Protein AF-A0A5A7N730-F1 (afdb_monomer_lite)

Secondary structure (DSSP, 8-state):
-HHHHHHHHHHHHHHHHHHHTTSS-TTSHHHHHHHHHHHHHHHHHHHHHHHHS--BTTB--HHHHHHHHHHHHHHHHHHHTHHHHHT-

pLDDT: mean 75.21, std 9.33, range [49.41, 90.69]

Radius of gyration: 15.88 Å; chains: 1; bounding box: 31×31×45 Å

Structure (mmCIF, N/CA/C/O backbone):
data_AF-A0A5A7N730-F1
#
_entry.id   AF-A0A5A7N730-F1
#
loop_
_atom_site.group_PDB
_atom_site.id
_atom_site.type_symbol
_atom_site.label_atom_id
_atom_site.label_alt_id
_atom_site.label_comp_id
_atom_site.label_asym_id
_atom_site.label_entity_id
_atom_site.label_seq_id
_atom_site.pdbx_PDB_ins_code
_atom_site.Cartn_x
_atom_site.Cartn_y
_atom_site.Cartn_z
_atom_site.occupancy
_atom_site.B_iso_or_equiv
_atom_site.auth_seq_id
_atom_site.auth_comp_id
_atom_site.auth_asym_id
_atom_site.auth_atom_id
_atom_site.pdbx_PDB_model_num
ATOM 1 N N . MET A 1 1 ? 14.927 8.480 -11.114 1.00 54.19 1 MET A N 1
ATOM 2 C CA . MET A 1 1 ? 13.452 8.686 -11.132 1.00 54.19 1 MET A CA 1
ATOM 3 C C . MET A 1 1 ? 12.703 7.507 -10.505 1.00 54.19 1 MET A C 1
ATOM 5 O O . MET A 1 1 ? 11.832 7.736 -9.679 1.00 54.19 1 MET A O 1
ATOM 9 N N . ILE A 1 2 ? 13.075 6.259 -10.817 1.00 63.78 2 ILE A N 1
ATOM 10 C CA . ILE A 1 2 ? 12.549 5.026 -10.189 1.00 63.78 2 ILE A CA 1
ATOM 11 C C . ILE A 1 2 ? 12.935 4.867 -8.709 1.00 63.78 2 ILE A C 1
ATOM 13 O O . ILE A 1 2 ? 12.174 4.299 -7.928 1.00 63.78 2 ILE A O 1
ATOM 17 N N . ASP A 1 3 ? 14.064 5.435 -8.288 1.00 73.56 3 ASP A N 1
ATOM 18 C CA . ASP A 1 3 ? 14.530 5.322 -6.900 1.00 73.56 3 ASP A CA 1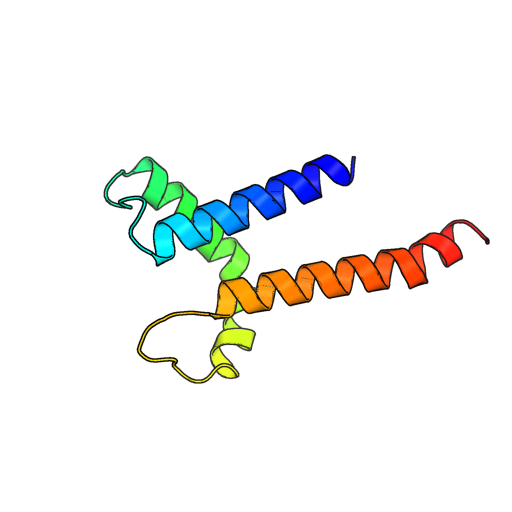
ATOM 19 C C . ASP A 1 3 ? 13.598 6.023 -5.910 1.00 73.56 3 ASP A C 1
ATOM 21 O O . ASP A 1 3 ? 13.332 5.504 -4.830 1.00 73.56 3 ASP A O 1
ATOM 25 N N . ILE A 1 4 ? 13.017 7.158 -6.307 1.00 78.44 4 ILE A N 1
ATOM 26 C CA . ILE A 1 4 ? 12.019 7.873 -5.500 1.00 78.44 4 ILE A CA 1
ATOM 27 C C . ILE A 1 4 ? 10.777 6.998 -5.299 1.00 78.44 4 ILE A C 1
ATOM 29 O O . ILE A 1 4 ? 10.238 6.931 -4.197 1.00 78.44 4 ILE A O 1
ATOM 33 N N . TYR A 1 5 ? 10.352 6.278 -6.338 1.00 72.38 5 TYR A N 1
ATOM 34 C CA . TYR A 1 5 ? 9.204 5.379 -6.257 1.00 72.38 5 TYR A CA 1
ATOM 35 C C . TYR A 1 5 ? 9.472 4.192 -5.320 1.00 72.38 5 TYR A C 1
ATOM 37 O O . TYR A 1 5 ? 8.612 3.837 -4.517 1.00 72.38 5 TYR A O 1
ATOM 45 N N . LYS A 1 6 ? 10.691 3.631 -5.351 1.00 72.94 6 LYS A N 1
ATOM 46 C CA . LYS A 1 6 ? 11.139 2.602 -4.397 1.00 72.94 6 LYS A CA 1
ATOM 47 C C . LYS A 1 6 ? 11.102 3.101 -2.953 1.00 72.94 6 LYS A C 1
ATOM 49 O O . LYS A 1 6 ? 10.557 2.415 -2.092 1.00 72.94 6 LYS A O 1
ATOM 54 N N . TRP A 1 7 ? 11.626 4.297 -2.689 1.00 82.12 7 TRP A N 1
ATOM 55 C CA . TRP A 1 7 ? 11.606 4.878 -1.344 1.00 82.12 7 TRP A CA 1
ATOM 56 C C . TRP A 1 7 ? 10.185 5.157 -0.843 1.00 82.12 7 TRP A C 1
ATOM 58 O O . TRP A 1 7 ? 9.883 4.857 0.310 1.00 82.12 7 TRP A O 1
ATOM 68 N N . LEU A 1 8 ? 9.286 5.640 -1.706 1.00 79.62 8 LEU A N 1
ATOM 69 C CA . LEU A 1 8 ? 7.871 5.827 -1.362 1.00 79.62 8 LEU A CA 1
ATOM 70 C C . LEU A 1 8 ? 7.177 4.504 -1.015 1.00 79.62 8 LEU A C 1
ATOM 72 O O . LEU A 1 8 ? 6.414 4.446 -0.052 1.00 79.62 8 LEU A O 1
ATOM 76 N N . LEU A 1 9 ? 7.479 3.435 -1.756 1.00 74.81 9 LEU A N 1
ATOM 77 C CA . LEU A 1 9 ? 6.970 2.091 -1.481 1.00 74.81 9 LEU A CA 1
ATOM 78 C C . LEU A 1 9 ? 7.459 1.574 -0.125 1.00 74.81 9 LEU A C 1
ATOM 80 O O . LEU A 1 9 ? 6.655 1.102 0.670 1.00 74.81 9 LEU A O 1
ATOM 84 N N . ILE A 1 10 ? 8.750 1.727 0.178 1.00 78.38 10 ILE A N 1
ATOM 85 C CA . ILE A 1 10 ? 9.322 1.331 1.473 1.00 78.38 10 ILE A CA 1
ATOM 86 C C . ILE A 1 10 ? 8.653 2.098 2.623 1.00 78.38 10 ILE A C 1
ATOM 88 O O . ILE A 1 10 ? 8.245 1.488 3.611 1.00 78.38 10 ILE A O 1
ATOM 92 N N . ILE A 1 11 ? 8.477 3.415 2.484 1.00 81.69 11 ILE A N 1
ATOM 93 C CA . ILE A 1 11 ? 7.802 4.244 3.495 1.00 81.69 11 ILE A CA 1
ATOM 94 C C . ILE A 1 11 ? 6.35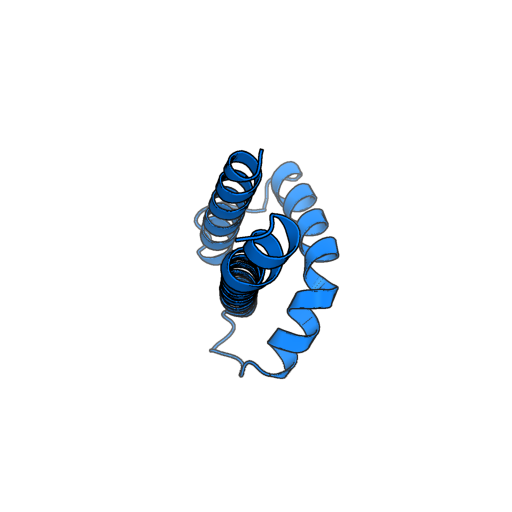3 3.783 3.698 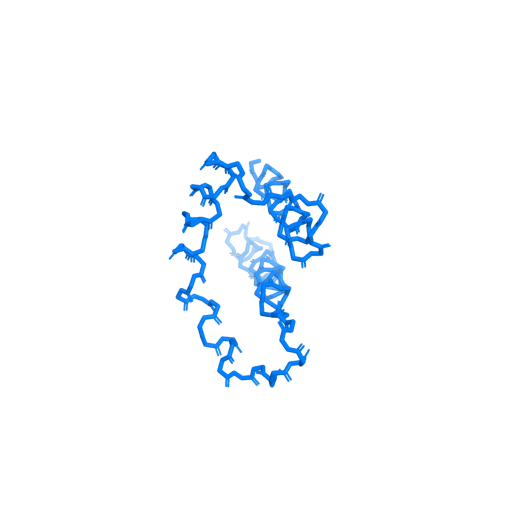1.00 81.69 11 ILE A C 1
ATOM 96 O O . ILE A 1 11 ? 5.900 3.669 4.836 1.00 81.69 11 ILE A O 1
ATOM 100 N N . TRP A 1 12 ? 5.630 3.471 2.619 1.00 79.69 12 TRP A N 1
ATOM 101 C CA . TRP A 1 12 ? 4.253 2.979 2.693 1.00 79.69 12 TRP A CA 1
ATOM 102 C C . TRP A 1 12 ? 4.143 1.650 3.455 1.00 79.69 12 TRP A C 1
ATOM 104 O O . TRP A 1 12 ? 3.260 1.493 4.296 1.00 79.69 12 TRP A O 1
ATOM 114 N N . VAL A 1 13 ? 5.072 0.720 3.224 1.00 80.50 13 VAL A N 1
ATOM 115 C CA . VAL A 1 13 ? 5.116 -0.581 3.915 1.00 80.50 13 VAL A CA 1
ATOM 116 C C . VAL A 1 13 ? 5.371 -0.410 5.402 1.00 80.50 13 VAL A C 1
ATOM 118 O O . VAL A 1 13 ? 4.662 -0.990 6.224 1.00 80.50 13 VAL A O 1
ATOM 121 N N . ILE A 1 14 ? 6.349 0.428 5.748 1.00 79.94 14 ILE A N 1
ATOM 122 C CA . ILE A 1 14 ? 6.671 0.736 7.141 1.00 79.94 14 ILE A CA 1
ATOM 123 C C . ILE A 1 14 ? 5.450 1.364 7.825 1.00 79.94 14 ILE A C 1
ATOM 125 O O . ILE A 1 14 ? 5.053 0.907 8.893 1.00 79.94 14 ILE A O 1
ATOM 129 N N . MET A 1 15 ? 4.787 2.337 7.192 1.00 72.00 15 MET A N 1
ATOM 130 C CA . MET A 1 15 ? 3.565 2.952 7.728 1.00 72.00 15 MET A CA 1
ATOM 131 C C . MET A 1 15 ? 2.418 1.945 7.897 1.00 72.00 15 MET A C 1
ATOM 133 O O . MET A 1 15 ? 1.738 1.961 8.923 1.00 72.00 15 MET A O 1
ATOM 137 N N . SER A 1 16 ? 2.225 1.034 6.936 1.00 62.06 16 SER A N 1
ATOM 138 C CA . SER A 1 16 ? 1.217 -0.029 7.021 1.00 62.06 16 SER A CA 1
ATOM 139 C C . SER A 1 16 ? 1.458 -0.945 8.220 1.00 62.06 16 SER A C 1
ATOM 141 O O . SER A 1 16 ? 0.502 -1.320 8.896 1.00 62.06 16 SER A O 1
ATOM 143 N N . TRP A 1 17 ? 2.709 -1.309 8.499 1.00 76.19 17 TRP A N 1
ATOM 144 C CA . TRP A 1 17 ? 3.055 -2.132 9.659 1.00 76.19 17 TRP A CA 1
ATOM 145 C C . TRP A 1 17 ? 2.910 -1.376 10.971 1.00 76.19 17 TRP A C 1
ATOM 147 O O . TRP A 1 17 ? 2.367 -1.922 11.927 1.00 76.19 17 TRP A O 1
ATOM 157 N N . LEU A 1 18 ? 3.322 -0.110 11.010 1.00 71.44 18 LEU A N 1
ATOM 158 C CA . LEU A 1 18 ? 3.165 0.721 12.199 1.00 71.44 18 LEU A CA 1
ATOM 159 C C . LEU A 1 18 ? 1.689 0.885 12.598 1.00 71.44 18 LEU A C 1
ATOM 161 O O . LEU A 1 18 ? 1.375 0.882 13.785 1.00 71.44 18 LEU A O 1
ATOM 165 N N . VAL A 1 19 ? 0.770 0.968 11.632 1.00 63.81 19 VAL A N 1
ATOM 166 C CA . VAL A 1 19 ? -0.673 0.983 11.918 1.00 63.81 19 VAL A CA 1
ATOM 167 C C . VAL A 1 19 ? -1.200 -0.412 12.276 1.00 63.81 19 VAL A C 1
ATOM 169 O O . VAL A 1 19 ? -1.932 -0.548 13.252 1.00 63.81 19 VAL A O 1
ATOM 172 N N . SER A 1 20 ? -0.805 -1.457 11.540 1.00 57.81 20 SER A N 1
ATOM 173 C CA . SER A 1 20 ? -1.288 -2.834 11.760 1.00 57.81 20 SER A CA 1
ATOM 174 C C . SER A 1 20 ? -0.884 -3.401 13.130 1.00 57.81 20 SER A C 1
ATOM 176 O O . SER A 1 20 ? -1.663 -4.096 13.777 1.00 57.81 20 SER A O 1
ATOM 178 N N . PHE A 1 21 ? 0.300 -3.034 13.630 1.00 58.97 21 PHE A N 1
ATOM 179 C CA . PHE A 1 21 ? 0.772 -3.403 14.969 1.00 58.97 21 PHE A CA 1
ATOM 180 C C . PHE A 1 21 ? 0.335 -2.426 16.074 1.00 58.97 21 PHE A C 1
ATOM 182 O O . PHE A 1 21 ? 0.838 -2.518 17.192 1.00 58.97 21 PHE A O 1
ATOM 189 N N . ASN A 1 22 ? -0.579 -1.485 15.791 1.00 55.88 22 ASN A N 1
ATOM 190 C CA . ASN A 1 22 ? -1.015 -0.442 16.733 1.00 55.88 22 ASN A CA 1
ATOM 191 C C . ASN A 1 22 ? 0.141 0.405 17.316 1.00 55.88 22 ASN A C 1
ATOM 193 O O . ASN A 1 22 ? 0.017 0.990 18.391 1.00 55.88 22 ASN A O 1
ATOM 197 N N . VAL A 1 23 ? 1.265 0.513 16.601 1.00 51.31 23 VAL A N 1
ATOM 198 C CA . VAL A 1 23 ? 2.401 1.368 16.989 1.00 51.31 23 VAL A CA 1
ATOM 199 C C . VAL A 1 23 ? 2.049 2.846 16.792 1.00 51.31 23 VAL A C 1
ATOM 201 O O . VAL A 1 23 ? 2.506 3.699 17.550 1.00 51.31 23 VAL A O 1
ATOM 204 N N . ILE A 1 24 ? 1.200 3.158 15.803 1.00 49.41 24 ILE A N 1
ATOM 205 C CA . ILE A 1 24 ? 0.645 4.498 15.574 1.00 49.41 24 ILE A CA 1
ATOM 206 C C . ILE A 1 24 ? -0.871 4.459 15.751 1.00 49.41 24 ILE A C 1
ATOM 208 O O . ILE A 1 24 ? -1.569 3.658 15.134 1.00 49.41 24 I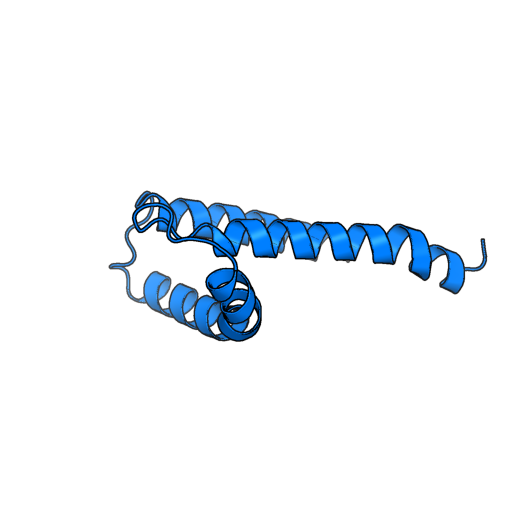LE A O 1
ATOM 212 N N . ASN A 1 25 ? -1.386 5.383 16.557 1.00 50.81 25 ASN A N 1
ATOM 213 C CA . ASN A 1 25 ? -2.804 5.482 16.855 1.00 50.81 25 ASN A CA 1
ATOM 214 C C . ASN A 1 25 ? -3.551 6.275 15.760 1.00 50.81 25 ASN A C 1
ATOM 216 O O . ASN A 1 25 ? -3.329 7.474 15.576 1.00 50.81 25 ASN A O 1
ATOM 220 N N . THR A 1 26 ? -4.470 5.622 15.045 1.00 53.84 26 THR A N 1
ATOM 221 C CA . THR A 1 26 ? -5.302 6.220 13.978 1.00 53.84 26 THR A CA 1
ATOM 222 C C . THR A 1 26 ? -6.376 7.185 14.489 1.00 53.84 26 THR A C 1
ATOM 224 O O . THR A 1 26 ? -7.125 7.738 13.687 1.00 53.84 26 THR A O 1
ATOM 227 N N . HIS A 1 27 ? -6.444 7.433 15.802 1.00 57.16 27 HIS A N 1
ATOM 228 C CA . HIS A 1 27 ? -7.326 8.439 16.404 1.00 57.16 27 HIS A CA 1
ATOM 229 C C . HIS A 1 27 ? -7.034 9.878 15.943 1.00 57.16 27 HIS A C 1
ATOM 231 O O . HIS A 1 27 ? -7.871 10.760 16.125 1.00 57.16 27 HIS A O 1
ATOM 237 N N . ASN A 1 28 ? -5.875 10.141 15.330 1.00 67.19 28 ASN A N 1
ATOM 238 C CA . ASN A 1 28 ? -5.607 11.429 14.698 1.00 67.19 28 ASN A CA 1
ATOM 239 C C . ASN A 1 28 ? -6.332 11.525 13.340 1.00 67.19 28 ASN A C 1
ATOM 241 O O . ASN A 1 28 ? -6.099 10.719 12.437 1.00 67.19 28 ASN A O 1
ATOM 245 N N . GLN A 1 29 ? -7.177 12.548 13.178 1.00 76.25 29 GLN A N 1
ATOM 246 C CA . GLN A 1 29 ? -8.012 12.773 11.991 1.00 76.25 29 GLN A CA 1
ATOM 247 C C . GLN A 1 29 ? -7.202 12.858 10.684 1.00 76.25 29 GLN A C 1
ATOM 249 O O . GLN A 1 29 ? -7.664 12.402 9.634 1.00 76.25 29 GLN A O 1
ATOM 254 N N . PHE A 1 30 ? -5.970 13.373 10.744 1.00 77.25 30 PHE A N 1
ATOM 255 C CA . PHE A 1 30 ? -5.061 13.402 9.598 1.00 77.25 30 PHE A CA 1
ATOM 256 C C . PHE A 1 30 ? -4.627 11.989 9.184 1.00 77.25 30 PHE A C 1
ATOM 258 O O . PHE A 1 30 ? -4.747 11.614 8.017 1.00 77.25 30 PHE A O 1
ATOM 265 N N . VAL A 1 31 ? -4.207 11.170 10.154 1.00 69.31 31 VAL A N 1
ATOM 266 C CA . VAL A 1 31 ? -3.789 9.777 9.926 1.00 69.31 31 VAL A CA 1
ATOM 267 C C . VAL A 1 31 ? -4.957 8.954 9.381 1.00 69.31 31 VAL A C 1
ATOM 269 O O . VAL A 1 31 ? -4.797 8.254 8.385 1.00 69.31 31 VAL A O 1
ATOM 272 N N . GLY A 1 32 ? -6.155 9.095 9.957 1.00 75.94 32 GLY A N 1
ATOM 273 C CA . GLY A 1 32 ? -7.360 8.421 9.464 1.00 75.94 32 GLY A CA 1
ATOM 274 C C . GLY A 1 32 ? -7.732 8.800 8.024 1.00 75.94 32 GLY A C 1
ATOM 275 O O . GLY A 1 32 ? -8.140 7.939 7.244 1.00 75.94 32 GLY A O 1
ATOM 276 N N . THR A 1 33 ? -7.548 10.067 7.635 1.00 79.94 33 THR A N 1
ATOM 277 C CA . THR A 1 33 ? -7.823 10.541 6.265 1.00 79.94 33 THR A CA 1
ATOM 278 C C . THR A 1 33 ? -6.846 9.939 5.256 1.00 79.94 33 THR A C 1
ATOM 280 O O . THR A 1 33 ? -7.271 9.410 4.227 1.00 79.94 33 THR A O 1
ATOM 283 N N . VAL A 1 34 ? -5.547 9.953 5.569 1.00 75.38 34 VAL A N 1
ATOM 284 C CA . VAL A 1 34 ? -4.505 9.354 4.720 1.00 75.38 34 VAL A CA 1
ATOM 285 C C . VAL A 1 34 ? -4.716 7.846 4.588 1.00 75.38 34 VAL A C 1
ATOM 287 O O . VAL A 1 34 ? -4.696 7.317 3.478 1.00 75.38 34 VAL A O 1
ATOM 290 N N . MET A 1 35 ? -4.999 7.153 5.691 1.00 69.12 35 MET A N 1
ATOM 291 C CA . MET A 1 35 ? -5.259 5.711 5.678 1.00 69.12 35 MET A CA 1
ATOM 292 C C . MET A 1 35 ? -6.492 5.351 4.841 1.00 69.12 35 MET A C 1
ATOM 294 O O . MET A 1 35 ? -6.428 4.425 4.037 1.00 69.12 35 MET A O 1
ATOM 298 N N . ASN A 1 36 ? -7.591 6.103 4.958 1.00 79.19 36 ASN A N 1
ATOM 299 C CA . ASN A 1 36 ? -8.789 5.883 4.140 1.00 79.19 36 ASN A CA 1
ATOM 300 C C . ASN A 1 36 ? -8.535 6.104 2.646 1.00 79.19 36 ASN A C 1
ATOM 302 O O . ASN A 1 36 ? -9.051 5.359 1.811 1.00 79.19 36 ASN A O 1
ATOM 306 N N . PHE A 1 37 ? -7.748 7.121 2.298 1.00 82.88 37 PHE A N 1
ATOM 307 C CA . PHE A 1 37 ? -7.354 7.372 0.917 1.00 82.88 37 PHE A CA 1
ATOM 308 C C . PHE A 1 37 ? -6.523 6.210 0.352 1.00 82.88 37 PHE A C 1
ATOM 310 O O . PHE A 1 37 ? -6.863 5.660 -0.697 1.00 82.88 37 PHE A O 1
ATOM 317 N N . LEU A 1 38 ? -5.492 5.778 1.084 1.00 73.00 38 LEU A N 1
ATOM 318 C CA . LEU A 1 38 ? -4.646 4.646 0.699 1.00 73.00 38 LEU A CA 1
ATOM 319 C C . LEU A 1 38 ? -5.448 3.346 0.586 1.00 73.00 38 LEU A C 1
ATOM 321 O O . LEU A 1 38 ? -5.262 2.588 -0.366 1.00 73.00 38 LEU A O 1
ATOM 325 N N . TYR A 1 39 ? -6.379 3.107 1.511 1.00 79.94 39 TYR A N 1
ATOM 326 C CA . TYR A 1 39 ? -7.270 1.953 1.468 1.00 79.94 39 TYR A CA 1
ATOM 327 C C . TYR A 1 39 ? -8.112 1.942 0.191 1.00 79.94 39 TYR A C 1
ATOM 329 O O . TYR A 1 39 ? -8.142 0.940 -0.511 1.00 79.94 39 TYR A O 1
ATOM 337 N N . ARG A 1 40 ? -8.749 3.063 -0.165 1.00 83.88 40 ARG A N 1
ATOM 338 C CA . ARG A 1 40 ? -9.598 3.152 -1.368 1.00 83.88 40 ARG A CA 1
ATOM 339 C C . ARG A 1 40 ? -8.836 2.878 -2.661 1.00 83.88 40 ARG A C 1
ATOM 341 O O . ARG A 1 40 ? -9.400 2.292 -3.577 1.00 83.88 40 ARG A O 1
ATOM 348 N N . ILE A 1 41 ? -7.574 3.294 -2.733 1.00 82.94 41 ILE A N 1
ATOM 349 C CA . ILE A 1 41 ? -6.724 3.060 -3.907 1.00 82.94 41 ILE A CA 1
ATOM 350 C C . ILE A 1 41 ? -6.252 1.607 -3.969 1.00 82.94 41 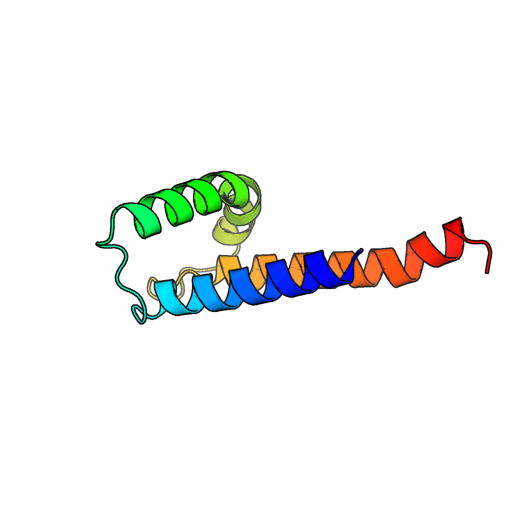ILE A C 1
ATOM 352 O O . ILE A 1 41 ? -6.165 1.034 -5.051 1.00 82.94 41 ILE A O 1
ATOM 356 N N . THR A 1 42 ? -5.943 1.008 -2.820 1.00 80.44 42 THR A N 1
ATOM 357 C CA . THR A 1 42 ? -5.390 -0.351 -2.758 1.00 80.44 42 THR A CA 1
ATOM 358 C C . THR A 1 42 ? -6.460 -1.444 -2.714 1.00 80.44 42 THR A C 1
ATOM 360 O O . THR A 1 42 ? -6.164 -2.578 -3.083 1.00 80.44 42 THR A O 1
ATOM 363 N N . GLU A 1 43 ? -7.708 -1.130 -2.345 1.00 86.94 43 GLU A N 1
ATOM 364 C CA . GLU A 1 43 ? -8.812 -2.097 -2.229 1.00 86.94 43 GLU A CA 1
ATOM 365 C C . GLU A 1 43 ? -9.014 -2.953 -3.487 1.00 86.94 43 GLU A C 1
ATOM 367 O O . GLU A 1 43 ? -9.050 -4.173 -3.326 1.00 86.94 43 GLU A O 1
ATOM 372 N N . PRO A 1 44 ? -9.048 -2.408 -4.721 1.00 90.56 44 PRO A N 1
ATOM 373 C CA . PRO A 1 44 ? -9.309 -3.223 -5.908 1.00 90.56 44 PRO A CA 1
ATOM 374 C C . PRO A 1 44 ? -8.258 -4.318 -6.129 1.00 90.56 44 PRO A C 1
ATOM 376 O O . PRO A 1 44 ? -8.576 -5.385 -6.652 1.00 90.56 44 PRO A O 1
ATOM 379 N N . ALA A 1 45 ? -7.016 -4.070 -5.698 1.00 86.56 45 ALA A N 1
ATOM 380 C CA . ALA A 1 45 ? -5.915 -5.027 -5.759 1.00 86.56 45 ALA A CA 1
ATOM 381 C C . ALA A 1 45 ? -5.864 -5.949 -4.527 1.00 86.56 45 ALA A C 1
ATOM 383 O O . ALA A 1 45 ? -5.540 -7.128 -4.650 1.00 86.56 45 ALA A O 1
ATOM 384 N N . LEU A 1 46 ? -6.225 -5.447 -3.341 1.00 84.19 46 LEU A N 1
ATOM 385 C CA . LEU A 1 46 ? -6.269 -6.229 -2.100 1.00 84.19 46 LEU A CA 1
ATOM 386 C C . LEU A 1 46 ? -7.458 -7.192 -2.046 1.00 84.19 46 LEU A C 1
ATOM 388 O O . LEU A 1 46 ? -7.336 -8.286 -1.501 1.00 84.19 46 LEU A O 1
ATOM 392 N N . ARG A 1 47 ? -8.610 -6.821 -2.612 1.00 89.19 47 ARG A N 1
ATOM 393 C CA . ARG A 1 47 ? -9.843 -7.619 -2.604 1.00 89.19 47 ARG A CA 1
ATOM 394 C C . ARG A 1 47 ? -9.668 -9.026 -3.190 1.00 89.19 47 ARG A C 1
ATOM 396 O O . ARG A 1 47 ? -10.127 -9.966 -2.542 1.00 89.19 47 ARG A O 1
ATOM 403 N N . PRO A 1 48 ? -9.043 -9.233 -4.366 1.00 88.88 48 PRO A N 1
ATOM 404 C CA . PRO A 1 48 ? -8.797 -10.582 -4.870 1.00 88.88 48 PRO A CA 1
ATOM 405 C C . PRO A 1 48 ? -7.808 -11.361 -3.994 1.00 88.88 48 PRO A C 1
ATOM 407 O O . PRO A 1 48 ? -8.010 -12.553 -3.795 1.00 88.88 48 PRO A O 1
ATOM 410 N N . ILE A 1 49 ? -6.803 -10.702 -3.409 1.00 87.94 49 ILE A N 1
ATOM 411 C CA . ILE A 1 49 ? -5.827 -11.350 -2.518 1.00 87.94 49 ILE A CA 1
ATOM 412 C C . ILE A 1 49 ? -6.520 -11.848 -1.244 1.00 87.94 49 ILE A C 1
ATOM 414 O O . ILE A 1 49 ? -6.402 -13.021 -0.901 1.00 87.94 49 ILE A O 1
ATOM 418 N N . ARG A 1 50 ? -7.338 -11.002 -0.606 1.00 88.06 50 ARG A N 1
ATOM 419 C CA . ARG A 1 50 ? -8.135 -11.349 0.585 1.00 88.06 50 ARG A CA 1
ATOM 420 C C . ARG A 1 50 ? -9.102 -12.510 0.361 1.00 88.06 50 ARG A C 1
ATOM 422 O O . ARG A 1 50 ? -9.468 -13.183 1.311 1.00 88.06 50 ARG A O 1
ATOM 429 N N . ARG A 1 51 ? -9.546 -12.741 -0.878 1.00 88.12 51 ARG A N 1
ATOM 430 C CA . ARG A 1 51 ? -10.405 -13.892 -1.212 1.00 88.12 51 ARG A CA 1
ATOM 431 C C . ARG A 1 51 ? -9.648 -15.219 -1.232 1.00 88.12 51 ARG A C 1
ATOM 433 O O . ARG A 1 51 ? -10.284 -16.260 -1.134 1.00 88.12 51 ARG A O 1
ATOM 440 N N . ILE A 1 52 ? -8.332 -15.178 -1.420 1.00 90.69 52 ILE A N 1
ATOM 441 C CA . ILE A 1 52 ? -7.469 -16.361 -1.529 1.00 90.69 52 ILE A CA 1
ATOM 442 C C . ILE A 1 52 ? -6.782 -16.637 -0.190 1.00 90.69 52 ILE A C 1
ATOM 444 O O . ILE A 1 52 ? -6.555 -17.790 0.171 1.00 90.69 52 ILE A O 1
ATOM 448 N N . VAL A 1 53 ? -6.447 -15.578 0.544 1.00 83.94 53 VAL A N 1
ATOM 449 C CA . VAL A 1 53 ? -5.778 -15.671 1.836 1.00 83.94 53 VAL A CA 1
ATOM 450 C C . VAL A 1 53 ? -6.771 -16.149 2.903 1.00 83.94 53 VAL A C 1
ATOM 452 O O . VAL A 1 53 ? -7.789 -15.489 3.112 1.00 83.94 53 VAL A O 1
ATOM 455 N N . PRO A 1 54 ? -6.496 -17.269 3.595 1.00 80.38 54 PRO A N 1
ATOM 456 C CA . PRO A 1 54 ? -7.304 -17.697 4.729 1.00 80.38 54 PRO A CA 1
ATOM 457 C C . PRO A 1 54 ? -7.168 -16.706 5.889 1.00 80.38 54 PRO A C 1
ATOM 459 O O . PRO A 1 54 ? -6.111 -16.108 6.083 1.00 80.38 54 PRO A O 1
ATOM 462 N N . ASP A 1 55 ? -8.234 -16.543 6.669 1.00 78.38 55 ASP A N 1
ATOM 463 C CA . ASP A 1 55 ? -8.253 -15.610 7.795 1.00 78.38 55 ASP A CA 1
ATOM 464 C C . ASP A 1 55 ? -7.274 -16.071 8.893 1.00 78.38 55 ASP A C 1
ATOM 466 O O . ASP A 1 55 ? -7.488 -17.087 9.559 1.00 78.38 55 ASP A O 1
ATOM 470 N N . LEU A 1 56 ? -6.159 -15.351 9.056 1.00 80.50 56 LEU A N 1
ATOM 471 C CA . LEU A 1 56 ? -5.081 -15.687 9.993 1.00 80.50 56 LEU A CA 1
ATOM 472 C C . LEU A 1 56 ? -5.338 -15.072 11.374 1.00 80.50 56 LEU A C 1
ATOM 474 O O . LEU A 1 56 ? -4.521 -14.318 11.902 1.00 80.50 56 LEU A O 1
ATOM 478 N N . GLY A 1 57 ? -6.501 -15.373 11.953 1.00 75.56 57 GLY A N 1
ATOM 479 C CA . GLY A 1 57 ? -6.863 -14.900 13.290 1.00 75.56 57 GLY A CA 1
ATOM 480 C C . GLY A 1 57 ? -7.081 -13.385 13.368 1.00 75.56 57 GLY A C 1
ATOM 481 O O . GLY A 1 57 ? -6.702 -12.768 14.361 1.00 75.56 57 GLY A O 1
ATOM 482 N N . GLY A 1 58 ? -7.665 -12.779 12.326 1.00 75.12 58 GLY A N 1
ATOM 483 C CA . GLY A 1 58 ? -7.980 -11.347 12.287 1.00 75.12 58 GLY A CA 1
ATOM 484 C C . GLY A 1 58 ? -6.817 -10.438 11.875 1.00 75.12 58 GLY A C 1
ATOM 485 O O . GLY A 1 58 ? -6.986 -9.219 11.828 1.00 75.12 58 GLY A O 1
ATOM 486 N N . ILE A 1 59 ? -5.649 -11.004 11.553 1.00 76.75 59 ILE A N 1
ATOM 487 C CA . ILE A 1 59 ? -4.512 -10.258 11.004 1.00 76.75 59 ILE A CA 1
ATOM 488 C C . ILE A 1 59 ? -4.599 -10.273 9.476 1.00 76.75 59 ILE A C 1
ATOM 490 O O . ILE A 1 59 ? -4.431 -11.313 8.837 1.00 76.75 59 ILE A O 1
ATOM 494 N N . ASP A 1 60 ? -4.806 -9.102 8.872 1.00 76.38 60 ASP A N 1
ATOM 495 C CA . ASP A 1 60 ? -4.799 -8.968 7.416 1.00 76.38 60 ASP A CA 1
ATOM 496 C C . ASP A 1 60 ? -3.359 -8.946 6.876 1.00 76.38 60 ASP A C 1
ATOM 498 O O . ASP A 1 60 ? -2.677 -7.919 6.907 1.00 76.38 60 ASP A O 1
ATOM 502 N N . ILE A 1 61 ? -2.894 -10.085 6.356 1.00 80.50 61 ILE A N 1
ATOM 503 C CA . ILE A 1 61 ? -1.584 -10.206 5.692 1.00 80.50 61 ILE A CA 1
ATOM 504 C C . ILE A 1 61 ? -1.613 -9.813 4.205 1.00 80.50 61 ILE A C 1
ATOM 506 O O . ILE A 1 61 ? -0.569 -9.763 3.551 1.00 80.50 61 ILE A O 1
ATOM 510 N N . SER A 1 62 ? -2.789 -9.510 3.651 1.00 81.56 62 SER A N 1
ATOM 511 C CA . SER A 1 62 ? -2.957 -9.161 2.233 1.00 81.56 62 SER A CA 1
ATOM 512 C C . SER A 1 62 ? -2.116 -7.958 1.784 1.00 81.56 62 SER A C 1
ATOM 514 O O . SER A 1 62 ? -1.592 -8.008 0.670 1.00 81.56 62 SER A O 1
ATOM 516 N N . PRO A 1 63 ? -1.904 -6.906 2.608 1.00 74.62 63 PRO A N 1
ATOM 517 C CA . PRO A 1 63 ? -1.002 -5.806 2.264 1.00 74.62 63 PRO A CA 1
ATOM 518 C C . PRO A 1 63 ? 0.444 -6.256 2.025 1.00 74.62 63 PRO A C 1
ATOM 520 O O . PRO A 1 63 ? 1.089 -5.774 1.094 1.00 74.62 63 PRO A O 1
ATOM 523 N N . LEU A 1 64 ? 0.943 -7.215 2.814 1.00 79.25 64 LEU A N 1
ATOM 524 C CA . LEU A 1 64 ? 2.290 -7.765 2.643 1.00 79.25 64 LEU A CA 1
ATOM 525 C C . LEU A 1 64 ? 2.397 -8.578 1.348 1.00 79.25 64 LEU A C 1
ATOM 527 O O . LEU A 1 64 ? 3.372 -8.450 0.611 1.00 79.25 64 LEU A O 1
ATOM 531 N N . ILE A 1 65 ? 1.379 -9.379 1.037 1.00 80.12 65 ILE A N 1
ATOM 532 C CA . ILE A 1 65 ? 1.339 -10.161 -0.204 1.00 80.12 65 ILE A CA 1
ATOM 533 C C . ILE A 1 65 ? 1.280 -9.243 -1.429 1.00 80.12 65 ILE A C 1
ATOM 535 O O . ILE A 1 65 ? 2.016 -9.458 -2.393 1.00 80.12 65 ILE A O 1
ATOM 539 N N . LEU A 1 66 ? 0.453 -8.193 -1.387 1.00 80.62 66 LEU A N 1
ATOM 540 C CA . LEU A 1 66 ? 0.367 -7.217 -2.474 1.00 80.62 66 LEU A CA 1
ATOM 541 C C . LEU A 1 66 ? 1.718 -6.533 -2.717 1.00 80.62 66 LEU A C 1
ATOM 543 O O . LEU A 1 66 ? 2.131 -6.379 -3.864 1.00 80.62 66 LEU A O 1
ATOM 547 N N . LEU A 1 67 ? 2.432 -6.175 -1.648 1.00 75.50 67 LEU A N 1
ATOM 548 C CA . LEU A 1 67 ? 3.771 -5.602 -1.745 1.00 75.50 67 LEU A CA 1
ATOM 549 C C . LEU A 1 67 ? 4.755 -6.536 -2.467 1.00 75.50 67 LEU A C 1
ATOM 551 O O . LEU A 1 67 ? 5.503 -6.088 -3.338 1.00 75.50 67 LEU A O 1
ATOM 555 N N . LEU A 1 68 ? 4.772 -7.819 -2.098 1.00 76.38 68 LEU A N 1
ATOM 556 C CA . LEU A 1 68 ? 5.659 -8.811 -2.711 1.00 76.38 68 LEU A CA 1
ATOM 557 C C . LEU A 1 68 ? 5.329 -9.017 -4.195 1.00 76.38 68 LEU A C 1
ATOM 559 O O . LEU A 1 68 ? 6.242 -9.076 -5.017 1.00 76.38 68 LEU A O 1
ATOM 563 N N . LEU A 1 69 ? 4.041 -9.047 -4.555 1.00 80.00 69 LEU A N 1
ATOM 564 C CA . LEU A 1 69 ? 3.593 -9.123 -5.949 1.00 80.00 69 LEU A CA 1
ATOM 565 C C . LEU A 1 69 ? 4.064 -7.921 -6.771 1.00 80.00 69 LEU A C 1
ATOM 567 O O . LEU A 1 69 ? 4.575 -8.094 -7.875 1.00 80.00 69 LEU A O 1
ATOM 571 N N . VAL A 1 70 ? 3.941 -6.706 -6.233 1.00 77.06 70 VAL A N 1
ATOM 572 C CA . VAL A 1 70 ? 4.411 -5.492 -6.916 1.00 77.06 70 VAL A CA 1
ATOM 573 C C . VAL A 1 70 ? 5.928 -5.527 -7.125 1.00 77.06 70 VAL A C 1
ATOM 575 O O . VAL A 1 70 ? 6.397 -5.179 -8.209 1.00 77.06 70 VAL A O 1
ATOM 578 N N . GLN A 1 71 ? 6.702 -5.984 -6.135 1.00 73.31 71 GLN A N 1
ATOM 579 C CA . GLN A 1 71 ? 8.154 -6.140 -6.285 1.00 73.31 71 GLN A CA 1
ATOM 580 C C . GLN A 1 71 ? 8.516 -7.191 -7.339 1.00 73.31 71 GLN A C 1
ATOM 582 O O . GLN A 1 71 ? 9.367 -6.929 -8.186 1.00 73.31 71 GLN A O 1
ATOM 587 N N . ALA A 1 72 ? 7.847 -8.344 -7.334 1.00 74.62 72 ALA A N 1
ATOM 588 C CA . ALA A 1 72 ? 8.074 -9.392 -8.325 1.00 74.62 72 ALA A CA 1
ATOM 589 C C . ALA A 1 72 ? 7.771 -8.904 -9.751 1.00 74.62 72 ALA A C 1
ATOM 591 O O . ALA A 1 72 ? 8.558 -9.143 -10.665 1.00 74.62 72 ALA A O 1
ATOM 592 N N . LEU A 1 73 ? 6.675 -8.158 -9.934 1.00 80.38 73 LEU A N 1
ATOM 593 C CA . LEU A 1 73 ? 6.326 -7.555 -11.222 1.00 80.38 73 LEU A CA 1
ATOM 594 C C . LEU A 1 73 ? 7.362 -6.521 -11.675 1.00 80.38 73 LEU A C 1
ATOM 596 O O . LEU A 1 73 ? 7.702 -6.496 -12.853 1.00 80.38 73 LEU A O 1
ATOM 600 N N . GLN A 1 74 ? 7.895 -5.698 -10.765 1.00 77.44 74 GLN A N 1
ATOM 601 C CA . GLN A 1 74 ? 8.966 -4.753 -11.101 1.00 77.44 74 GLN A CA 1
ATOM 602 C C . GLN A 1 74 ? 10.245 -5.461 -11.550 1.00 77.44 74 GLN A C 1
ATOM 604 O O . GLN A 1 74 ? 10.859 -5.025 -12.519 1.00 77.44 74 GLN A O 1
ATOM 609 N N . ILE A 1 75 ? 10.639 -6.536 -10.864 1.00 77.56 75 ILE A N 1
ATOM 610 C CA . ILE A 1 75 ? 11.816 -7.332 -11.236 1.00 77.56 75 ILE A CA 1
ATOM 611 C C . ILE A 1 75 ? 11.603 -7.937 -12.625 1.00 77.56 75 ILE A C 1
ATOM 613 O O . ILE A 1 75 ? 12.405 -7.699 -13.519 1.00 77.56 75 ILE A O 1
ATOM 617 N N . LEU A 1 76 ? 10.470 -8.610 -12.847 1.00 80.25 76 LEU A N 1
ATOM 618 C CA . LEU A 1 76 ? 10.149 -9.220 -14.138 1.00 80.25 76 LEU A CA 1
ATOM 619 C C . LEU A 1 76 ? 10.157 -8.192 -15.277 1.00 80.25 76 LEU A C 1
ATOM 621 O O . LEU A 1 76 ? 10.704 -8.453 -16.346 1.00 80.25 76 LEU A O 1
ATOM 625 N N . PHE A 1 77 ? 9.566 -7.019 -15.051 1.00 83.31 77 PHE A N 1
ATOM 626 C CA . PHE A 1 77 ? 9.503 -5.958 -16.052 1.00 83.31 77 PHE A CA 1
ATOM 627 C C . PHE A 1 77 ? 10.892 -5.383 -16.368 1.00 83.31 77 PHE A C 1
ATOM 629 O O . PHE A 1 77 ? 11.224 -5.177 -17.537 1.00 83.31 77 PHE A O 1
ATOM 636 N N . ASN A 1 78 ? 11.719 -5.163 -15.345 1.00 78.12 78 ASN A N 1
ATOM 637 C CA . ASN A 1 78 ? 13.075 -4.641 -15.511 1.00 78.12 78 ASN A CA 1
ATOM 638 C C . ASN A 1 78 ? 14.040 -5.654 -16.123 1.00 78.12 78 ASN A C 1
ATOM 640 O O . ASN A 1 78 ? 14.945 -5.246 -16.838 1.00 78.12 78 ASN A O 1
ATOM 644 N N . ASP A 1 79 ? 13.846 -6.944 -15.872 1.00 75.25 79 ASP A N 1
ATOM 645 C CA . ASP A 1 79 ? 14.729 -7.982 -16.401 1.00 75.25 79 ASP A CA 1
ATOM 646 C C . ASP A 1 79 ? 14.299 -8.437 -17.803 1.00 75.25 79 ASP A C 1
ATOM 648 O O . ASP A 1 79 ? 15.134 -8.857 -18.596 1.00 75.25 79 ASP A O 1
ATOM 652 N N . SER A 1 80 ? 13.005 -8.338 -18.139 1.00 74.19 80 SER A N 1
ATOM 653 C CA . SER A 1 80 ? 12.470 -8.876 -19.402 1.00 74.19 80 SER A CA 1
ATOM 654 C C . SER A 1 80 ? 12.151 -7.809 -20.446 1.00 74.19 80 SER A C 1
ATOM 656 O O . SER A 1 80 ? 12.352 -8.033 -21.635 1.00 74.19 80 SER A O 1
ATOM 658 N N . ILE A 1 81 ? 11.603 -6.662 -20.034 1.00 69.25 81 ILE A N 1
ATOM 659 C CA . ILE A 1 81 ? 11.031 -5.677 -20.966 1.00 69.25 81 ILE A CA 1
ATOM 660 C C . ILE A 1 81 ? 11.984 -4.508 -21.179 1.00 69.25 81 ILE A C 1
ATOM 662 O O . ILE A 1 81 ? 12.183 -4.081 -22.310 1.00 69.25 81 ILE A O 1
ATOM 666 N N . VAL A 1 82 ? 12.625 -4.017 -20.121 1.00 68.75 82 VAL A N 1
ATOM 667 C CA . VAL A 1 82 ? 13.603 -2.926 -20.229 1.00 68.75 82 VAL A CA 1
ATOM 668 C C . VAL A 1 82 ? 14.763 -3.288 -21.182 1.00 68.75 82 VAL A C 1
ATOM 670 O O . VAL A 1 82 ? 15.005 -2.511 -22.101 1.00 68.75 82 VAL A O 1
ATOM 673 N N . PRO A 1 83 ? 15.416 -4.463 -21.103 1.00 72.62 83 PRO A N 1
ATOM 674 C CA . PRO A 1 83 ? 16.499 -4.819 -22.026 1.00 72.62 83 PRO A CA 1
ATOM 675 C C . PRO A 1 83 ? 16.015 -4.953 -23.474 1.00 72.62 83 PRO A C 1
ATOM 677 O O . PRO A 1 83 ? 16.663 -4.452 -24.389 1.00 72.62 83 PRO A O 1
ATOM 680 N N . LEU A 1 84 ? 14.817 -5.515 -23.669 1.00 74.75 84 LEU A N 1
ATOM 681 C CA . LEU A 1 84 ? 14.189 -5.675 -24.982 1.00 74.75 84 LEU A CA 1
ATOM 682 C C . LEU A 1 84 ? 13.873 -4.326 -25.654 1.00 74.75 84 LEU A C 1
ATOM 684 O O . LEU A 1 84 ? 13.956 -4.201 -26.873 1.00 74.75 84 LEU A O 1
ATOM 688 N N . LEU A 1 85 ? 13.511 -3.312 -24.861 1.00 73.06 85 LEU A N 1
ATOM 689 C CA . LEU A 1 85 ? 13.229 -1.953 -25.333 1.00 73.06 85 LEU A CA 1
ATOM 690 C C . LEU A 1 85 ? 14.501 -1.131 -25.592 1.00 73.06 85 LEU A C 1
ATOM 692 O O . LEU A 1 85 ? 14.473 -0.224 -26.423 1.00 73.06 85 LEU A O 1
ATOM 696 N N . TYR A 1 86 ? 15.599 -1.433 -24.894 1.00 79.62 86 TYR A N 1
ATOM 697 C CA . TYR A 1 86 ? 16.889 -0.752 -25.058 1.00 79.62 86 TYR A CA 1
ATOM 698 C C . TYR A 1 86 ? 17.873 -1.491 -25.982 1.00 79.62 86 TYR A C 1
ATOM 700 O O . TYR A 1 86 ? 18.938 -0.948 -26.269 1.00 79.62 86 TYR A O 1
ATOM 708 N N . GLY A 1 87 ? 17.502 -2.662 -26.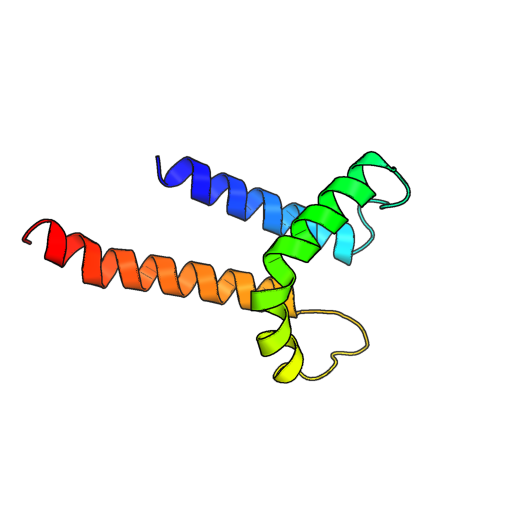507 1.00 66.12 87 GLY A N 1
ATOM 709 C CA . GLY A 1 87 ? 18.223 -3.350 -27.579 1.00 66.12 87 GLY A CA 1
ATOM 710 C C . GLY A 1 87 ? 19.568 -3.955 -27.167 1.00 66.12 87 GLY A C 1
ATOM 711 O O . GLY A 1 87 ? 20.527 -3.835 -27.929 1.00 66.12 87 GLY A O 1
ATOM 712 N N . TYR A 1 88 ? 19.633 -4.597 -25.997 1.00 60.59 88 TYR A N 1
ATOM 713 C CA . TYR A 1 88 ? 20.723 -5.516 -25.636 1.00 60.59 88 TYR A CA 1
ATOM 714 C C . TYR A 1 88 ? 20.229 -6.961 -25.634 1.00 60.59 88 TYR A C 1
ATOM 716 O O . TYR A 1 88 ? 19.114 -7.192 -25.112 1.00 60.59 88 TYR A O 1
#

Sequence (88 aa):
MIDIYKWLLIIWVIMSWLVSFNVINTHNQFVGTVMNFLYRITEPALRPIRRIVPDLGGIDISPLILLLLVQALQILFNDSIVPLLYGY

Foldseek 3Di:
DVVVVVVVLVVVVVLVVCVLVVVDDCVPPVSVVVVVVVCVVCVVVLVVQVVVDDCPPPRRCSVVVSSVVVVVVVVCCVVPPVCVVVPD

Organism: NCBI:txid1236968

InterPro domains:
  IPR003425 CCB3/YggT [PF02325] (2-77)
  IPR003425 CCB3/YggT [PTHR33219] (2-76)